Protein AF-A0A327NQK4-F1 (afdb_monomer)

Solvent-accessible s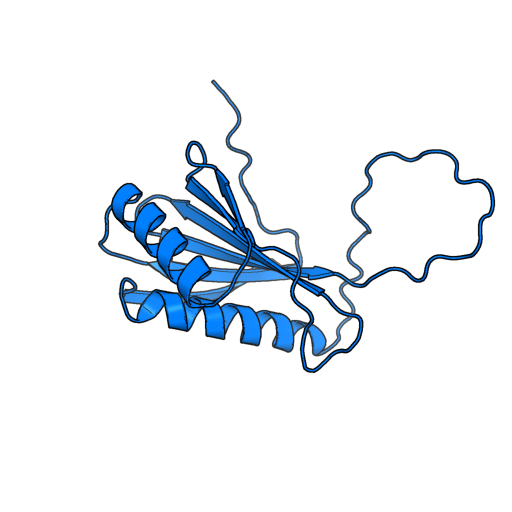urface area (backbone atoms only — not comparable to full-atom values): 8544 Å² total; per-residue (Å²): 132,87,78,84,73,74,83,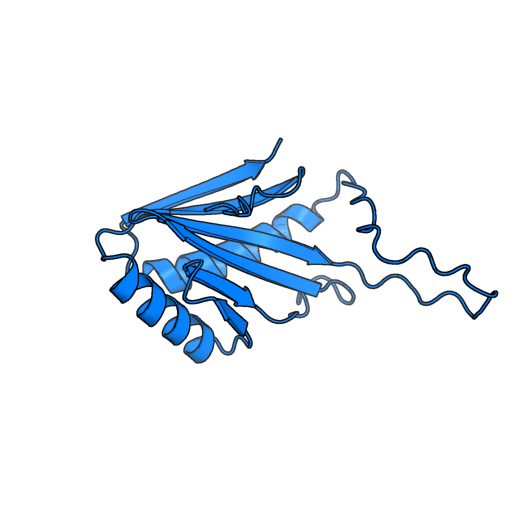64,73,56,79,69,27,41,36,37,40,34,36,33,88,51,53,62,69,60,43,52,54,50,53,56,49,52,38,51,77,74,68,50,55,68,51,73,41,81,91,69,41,30,38,37,43,48,80,38,75,41,90,93,40,90,71,34,32,35,32,47,36,39,37,52,56,92,31,29,39,42,37,38,38,45,81,43,69,72,72,81,81,72,79,91,68,89,74,76,86,76,81,84,72,79,77,80,78,78,80,65,98,53,78,68,62,54,58,48,47,52,57,46,47,54,53,47,51,67,51,32,81,83,50,43,80,49,80,51,77,50,64,45,121

Mean predicted aligned error: 11.74 Å

Organism: NCBI:txid2183553

pLDDT: mean 70.75, std 19.12, range [27.3, 93.25]

Nearest PDB structures (foldseek):
  1v2b-assembly2_B  TM=5.183E-01  e=4.023E-02  Nicotiana tabacum
  2xb3-assembly1_A  TM=3.894E-01  e=6.517E-02  Thermosynechococcus vestitus BP-1
  5xey-assembly1_A  TM=3.619E-01  e=3.979E-01  Mycobacteroides abscessus ATCC 19977
  5xey-assembly1_B  TM=3.234E-01  e=6.847E-01  Mycobacteroides abscessus ATCC 19977
  5xey-assembly1_C  TM=3.196E-01  e=1.178E+00  Mycobacteroides abscessus ATCC 19977

Radius of gyration: 16.41 Å; Cα contacts (8 Å, |Δi|>4): 211; chains: 1; bounding box: 53×32×43 Å

Structure (mmCIF, N/CA/C/O backbone):
data_AF-A0A327NQK4-F1
#
_entry.id   AF-A0A327NQK4-F1
#
loop_
_atom_site.group_PDB
_atom_site.id
_atom_site.type_symbol
_atom_site.label_atom_id
_atom_site.label_alt_id
_atom_site.label_comp_id
_atom_site.label_asym_id
_atom_site.label_entity_id
_atom_site.label_seq_id
_atom_site.pdbx_PDB_ins_code
_atom_site.Cartn_x
_atom_site.Cartn_y
_atom_site.Cartn_z
_atom_site.occupancy
_atom_site.B_iso_or_equiv
_atom_site.auth_seq_id
_atom_site.auth_comp_id
_atom_site.auth_asym_id
_atom_site.auth_atom_id
_atom_site.pdbx_PDB_model_num
ATOM 1 N N . MET A 1 1 ? 9.125 8.671 23.588 1.00 40.44 1 MET A N 1
ATOM 2 C CA . MET A 1 1 ? 8.382 9.702 22.829 1.00 40.44 1 MET A CA 1
ATOM 3 C C . MET A 1 1 ? 9.236 10.140 21.645 1.00 40.44 1 MET A C 1
ATOM 5 O O . MET A 1 1 ? 10.440 10.242 21.834 1.00 40.44 1 MET A O 1
ATOM 9 N N . ALA A 1 2 ? 8.602 10.376 20.485 1.00 34.81 2 ALA A N 1
ATOM 10 C CA . ALA A 1 2 ? 9.181 10.613 19.146 1.00 34.81 2 ALA A CA 1
ATOM 11 C C . ALA A 1 2 ? 9.902 9.376 18.556 1.00 34.81 2 ALA A C 1
ATOM 13 O O . ALA A 1 2 ? 10.684 8.731 19.238 1.00 34.81 2 ALA A O 1
ATOM 14 N N . TYR A 1 3 ? 9.645 8.918 17.328 1.00 27.30 3 TYR A N 1
ATOM 15 C CA . TYR A 1 3 ? 9.370 9.662 16.100 1.00 27.30 3 TYR A CA 1
ATOM 16 C C . TYR A 1 3 ? 8.281 8.977 15.262 1.00 27.30 3 TYR A C 1
ATOM 18 O O . TYR A 1 3 ? 8.498 7.888 14.725 1.00 27.30 3 TYR A O 1
ATOM 26 N N . SER A 1 4 ? 7.146 9.652 15.063 1.00 33.28 4 SER A N 1
ATOM 27 C CA . SER A 1 4 ? 6.405 9.476 13.820 1.00 33.28 4 SER A CA 1
ATOM 28 C C . SER A 1 4 ? 7.286 10.067 12.722 1.00 33.28 4 SER A C 1
ATOM 30 O O . SER A 1 4 ? 7.403 11.281 12.567 1.00 33.28 4 SER A O 1
ATOM 32 N N . GLN A 1 5 ? 7.969 9.211 11.961 1.00 40.12 5 GLN A N 1
ATOM 33 C CA . GLN A 1 5 ? 8.293 9.625 10.605 1.00 40.12 5 GLN A CA 1
ATOM 34 C C . GLN A 1 5 ? 6.939 9.825 9.946 1.00 40.12 5 GLN A C 1
ATOM 36 O O . GLN A 1 5 ? 6.262 8.854 9.611 1.00 40.12 5 GLN A O 1
ATOM 41 N N . SER A 1 6 ? 6.515 11.084 9.825 1.00 42.47 6 SER A N 1
ATOM 42 C CA . SER A 1 6 ? 5.535 11.406 8.815 1.00 42.47 6 SER A CA 1
ATOM 43 C C . SER A 1 6 ? 6.132 10.853 7.525 1.00 42.47 6 SER A C 1
ATOM 45 O O . SER A 1 6 ? 7.211 11.255 7.083 1.00 42.47 6 SER A O 1
ATOM 47 N N . ILE A 1 7 ? 5.481 9.841 6.952 1.00 54.19 7 ILE A N 1
ATOM 48 C CA . ILE A 1 7 ? 5.754 9.412 5.581 1.00 54.19 7 ILE A CA 1
ATOM 49 C C . ILE A 1 7 ? 5.113 10.497 4.722 1.00 54.19 7 ILE A C 1
ATOM 51 O O . ILE A 1 7 ? 4.101 10.313 4.045 1.00 54.19 7 ILE A O 1
ATOM 55 N N . GLU A 1 8 ? 5.622 11.714 4.875 1.00 57.44 8 GLU A N 1
ATOM 56 C CA . GLU A 1 8 ? 5.263 12.787 4.002 1.00 57.44 8 GLU A CA 1
ATOM 57 C C . GLU A 1 8 ? 5.774 12.388 2.625 1.00 57.44 8 GLU A C 1
ATOM 59 O O . GLU A 1 8 ? 6.957 12.063 2.477 1.00 57.44 8 GLU A O 1
ATOM 64 N N . PRO A 1 9 ? 4.895 12.384 1.611 1.00 56.59 9 PRO A N 1
ATOM 65 C CA . PRO A 1 9 ? 5.316 12.038 0.273 1.00 56.59 9 PRO A CA 1
ATOM 66 C C . PRO A 1 9 ? 6.454 12.970 -0.124 1.00 56.59 9 PRO A C 1
ATOM 68 O O . PRO A 1 9 ? 6.445 14.160 0.219 1.00 56.59 9 PRO A O 1
ATOM 71 N N . VAL A 1 10 ? 7.428 12.440 -0.853 1.00 63.09 10 VAL A N 1
ATOM 72 C CA . VAL A 1 10 ? 8.455 13.277 -1.472 1.00 63.09 10 VAL A CA 1
ATOM 73 C C . VAL A 1 10 ? 7.765 14.208 -2.476 1.00 63.09 10 VAL A C 1
ATOM 75 O O . VAL A 1 10 ? 6.719 13.874 -3.038 1.00 63.09 10 VAL A O 1
ATOM 78 N N . ARG A 1 11 ? 8.320 15.400 -2.699 1.00 56.88 11 ARG A N 1
ATOM 79 C CA . ARG A 1 11 ? 7.809 16.332 -3.710 1.00 56.88 11 ARG A CA 1
ATOM 80 C C . ARG A 1 11 ? 7.713 15.633 -5.074 1.00 56.88 11 ARG A C 1
ATOM 82 O O . ARG A 1 11 ? 8.671 14.993 -5.500 1.00 56.88 11 ARG A O 1
ATOM 89 N N . GLY A 1 12 ? 6.559 15.728 -5.735 1.00 59.38 12 GLY A N 1
ATOM 90 C CA . GLY A 1 12 ? 6.276 15.039 -7.000 1.00 59.38 12 GLY A CA 1
ATOM 91 C C . GLY A 1 12 ? 5.754 13.601 -6.872 1.00 59.38 12 GLY A C 1
ATOM 92 O O . GLY A 1 12 ? 5.362 13.024 -7.886 1.00 59.38 12 GLY A O 1
ATOM 93 N N . ALA A 1 13 ? 5.691 13.028 -5.664 1.00 65.44 13 ALA A N 1
ATOM 94 C CA . ALA A 1 13 ? 5.102 11.708 -5.453 1.00 65.44 13 ALA A CA 1
ATOM 95 C C . ALA A 1 13 ? 3.595 11.710 -5.742 1.00 65.44 13 ALA A C 1
ATOM 97 O O . ALA A 1 13 ? 2.887 12.698 -5.497 1.00 65.44 13 ALA A O 1
ATOM 98 N N . LYS A 1 14 ? 3.118 10.576 -6.260 1.00 73.00 14 LYS A N 1
ATOM 99 C CA . LYS A 1 14 ? 1.700 10.336 -6.510 1.00 73.00 14 LYS A CA 1
ATOM 100 C C . LYS A 1 14 ? 1.081 9.691 -5.287 1.00 73.00 14 LYS A C 1
ATOM 102 O O . LYS A 1 14 ? 1.643 8.741 -4.739 1.00 73.00 14 LYS A O 1
ATOM 107 N N . VAL A 1 15 ? -0.034 10.259 -4.852 1.00 79.56 15 VAL A N 1
ATOM 108 C CA . VAL A 1 15 ? -0.700 9.902 -3.609 1.00 79.56 15 VAL A CA 1
ATOM 109 C C . VAL A 1 15 ? -2.160 9.615 -3.909 1.00 79.56 15 VAL A C 1
ATOM 111 O O . VAL A 1 15 ? -2.819 10.410 -4.578 1.00 79.56 15 VAL A O 1
ATOM 114 N N . ILE A 1 16 ? -2.658 8.497 -3.398 1.00 83.50 16 ILE A N 1
ATOM 115 C CA . ILE A 1 16 ? -4.084 8.196 -3.342 1.00 83.50 16 ILE A CA 1
ATOM 116 C C . ILE A 1 16 ? -4.465 8.066 -1.875 1.00 83.50 16 ILE A C 1
ATOM 118 O O . ILE A 1 16 ? -3.832 7.326 -1.122 1.00 83.50 16 ILE A O 1
ATOM 122 N N . GLU A 1 17 ? -5.481 8.810 -1.464 1.00 85.25 17 GLU A N 1
ATOM 123 C CA . GLU A 1 17 ? -6.084 8.696 -0.145 1.00 85.25 17 GLU A CA 1
ATOM 124 C C . GLU A 1 17 ? -7.420 7.974 -0.260 1.00 85.25 17 GLU A C 1
ATOM 126 O O . GLU A 1 17 ? -8.270 8.335 -1.074 1.00 85.25 17 GLU A O 1
ATOM 131 N N . LEU A 1 18 ? -7.589 6.948 0.567 1.00 83.50 18 LEU A N 1
ATOM 132 C CA . LEU A 1 18 ? -8.799 6.150 0.671 1.00 83.50 18 LEU A CA 1
ATOM 133 C C . LEU A 1 18 ? -9.378 6.335 2.067 1.00 83.50 18 LEU A C 1
ATOM 135 O O . LEU A 1 18 ? -8.637 6.291 3.051 1.00 83.50 18 LEU A O 1
ATOM 139 N N . THR A 1 19 ? -10.691 6.516 2.164 1.00 83.31 19 THR A N 1
ATOM 140 C CA . THR A 1 19 ? -11.385 6.588 3.459 1.00 83.31 19 THR A CA 1
ATOM 141 C C . THR A 1 19 ? -12.177 5.311 3.693 1.00 83.31 19 THR A C 1
ATOM 143 O O . THR A 1 19 ? -12.803 4.786 2.777 1.00 83.31 19 THR A O 1
ATOM 146 N N . THR A 1 20 ? -12.161 4.800 4.917 1.00 81.25 20 THR A N 1
ATOM 147 C CA . THR A 1 20 ? -12.873 3.584 5.310 1.00 81.25 20 THR A CA 1
ATOM 148 C C . THR A 1 20 ? -13.520 3.756 6.679 1.00 81.25 20 THR A C 1
ATOM 150 O O . THR A 1 20 ? -13.100 4.570 7.498 1.00 81.25 20 THR A O 1
ATOM 153 N N . THR A 1 21 ? -14.575 2.986 6.922 1.00 81.69 21 THR A N 1
ATOM 154 C CA . THR A 1 21 ? -15.273 2.907 8.212 1.00 81.69 21 THR A CA 1
ATOM 155 C C . THR A 1 21 ? -14.699 1.822 9.126 1.00 81.69 21 THR A C 1
ATOM 157 O O . THR A 1 21 ? -15.120 1.694 10.275 1.00 81.69 21 THR A O 1
ATOM 160 N N . LEU A 1 22 ? -13.744 1.027 8.635 1.00 83.44 22 LEU A N 1
ATOM 161 C CA . LEU A 1 22 ? -13.096 -0.024 9.410 1.00 83.44 22 LEU A CA 1
ATOM 162 C C . LEU A 1 22 ? -12.113 0.560 10.428 1.00 83.44 22 LEU A C 1
ATOM 164 O O . LEU A 1 22 ? -11.462 1.574 10.185 1.00 83.44 22 LEU A O 1
ATOM 168 N N . SER A 1 23 ? -11.951 -0.135 11.556 1.00 87.94 23 SER A N 1
ATOM 169 C CA . SER A 1 23 ? -10.914 0.207 12.530 1.00 87.94 23 SER A CA 1
ATOM 170 C C . SER A 1 23 ? -9.518 -0.003 11.941 1.00 87.94 23 SER A C 1
ATOM 172 O O . SER A 1 23 ? -9.300 -0.940 11.172 1.00 87.94 23 SER A O 1
ATOM 174 N N . ASP A 1 24 ? -8.542 0.802 12.365 1.00 88.00 24 ASP A N 1
ATOM 175 C CA . ASP A 1 24 ? -7.158 0.732 11.870 1.00 88.00 24 ASP A CA 1
ATOM 176 C C . ASP A 1 24 ? -6.546 -0.682 11.995 1.00 88.00 24 ASP A C 1
ATOM 178 O O . ASP A 1 24 ? -5.790 -1.123 11.130 1.00 88.00 24 ASP A O 1
ATOM 182 N N . THR A 1 25 ? -6.923 -1.450 13.026 1.00 87.38 25 THR A N 1
ATOM 183 C CA . THR A 1 25 ? -6.452 -2.839 13.205 1.00 87.38 25 THR A CA 1
ATOM 184 C C . THR A 1 25 ? -7.090 -3.813 12.216 1.00 87.38 25 THR A C 1
ATOM 186 O O . THR A 1 25 ? -6.395 -4.675 11.671 1.00 87.38 25 THR A O 1
ATOM 189 N N . ALA A 1 26 ? -8.404 -3.710 11.989 1.00 87.62 26 ALA A N 1
ATOM 190 C CA . ALA A 1 26 ? -9.073 -4.504 10.961 1.00 87.62 26 ALA A CA 1
ATOM 191 C C . ALA A 1 26 ? -8.506 -4.143 9.586 1.00 87.62 26 ALA A C 1
ATOM 193 O O . ALA A 1 26 ? -8.183 -5.023 8.794 1.00 87.62 26 ALA A O 1
ATOM 194 N N . MET A 1 27 ? -8.273 -2.850 9.368 1.00 88.56 27 MET A N 1
ATOM 195 C CA . MET A 1 27 ? -7.725 -2.322 8.137 1.00 88.56 27 MET A CA 1
ATOM 196 C C . MET A 1 27 ? -6.337 -2.872 7.828 1.00 88.56 27 MET A C 1
ATOM 198 O O . MET A 1 27 ? -6.101 -3.374 6.733 1.00 88.56 27 MET A O 1
ATOM 202 N N . TYR A 1 28 ? -5.450 -2.864 8.820 1.00 90.56 28 TYR A N 1
ATOM 203 C CA . TYR A 1 28 ? -4.108 -3.418 8.700 1.00 90.56 28 TYR A CA 1
ATOM 204 C C . TYR A 1 28 ? -4.130 -4.893 8.284 1.00 90.56 28 TYR A C 1
ATOM 206 O O . TYR A 1 28 ? -3.417 -5.297 7.367 1.00 90.56 28 TYR A O 1
ATOM 214 N N . LYS A 1 29 ? -4.988 -5.708 8.909 1.00 91.31 29 LYS A N 1
ATOM 215 C CA . LYS A 1 29 ? -5.117 -7.129 8.549 1.00 91.31 29 LYS A CA 1
ATOM 216 C C . LYS A 1 29 ? -5.631 -7.312 7.122 1.00 91.31 29 LYS A C 1
ATOM 218 O O . LYS A 1 29 ? -5.097 -8.145 6.393 1.00 91.31 29 LYS A O 1
ATOM 223 N N . THR A 1 30 ? -6.641 -6.542 6.726 1.00 90.31 30 THR A N 1
ATOM 224 C CA . THR A 1 30 ? -7.244 -6.671 5.398 1.00 90.31 30 THR A CA 1
ATOM 225 C C . THR A 1 30 ? -6.293 -6.212 4.294 1.00 90.31 30 THR A C 1
ATOM 227 O O . THR A 1 30 ? -6.154 -6.926 3.307 1.00 90.31 30 THR A O 1
ATOM 230 N N . ILE A 1 31 ? -5.561 -5.105 4.482 1.00 90.81 31 ILE A N 1
ATOM 231 C CA . ILE A 1 31 ? -4.522 -4.666 3.533 1.00 90.81 31 ILE A CA 1
ATOM 232 C C . ILE A 1 31 ? -3.463 -5.754 3.362 1.00 90.81 31 ILE A C 1
ATOM 234 O O . ILE A 1 31 ? -3.128 -6.108 2.235 1.00 90.81 31 ILE A O 1
ATOM 238 N N . GLY A 1 32 ? -2.963 -6.319 4.466 1.00 91.12 32 GLY A N 1
ATOM 239 C CA . GLY A 1 32 ? -1.972 -7.392 4.406 1.00 91.12 32 GLY A CA 1
ATOM 240 C C . GLY A 1 32 ? -2.460 -8.595 3.596 1.00 91.12 32 GLY A C 1
ATOM 241 O O . GLY A 1 32 ? -1.705 -9.127 2.790 1.00 91.12 32 GLY A O 1
ATOM 242 N N . ARG A 1 33 ? -3.729 -8.986 3.761 1.00 91.44 33 ARG A N 1
ATOM 243 C CA . ARG A 1 33 ? -4.340 -10.074 2.988 1.00 91.44 33 ARG A CA 1
ATOM 244 C C . ARG A 1 33 ? -4.447 -9.738 1.499 1.00 91.44 33 ARG A C 1
ATOM 246 O O . ARG A 1 33 ? -3.991 -10.531 0.688 1.00 91.44 33 ARG A O 1
ATOM 253 N N . ILE A 1 34 ? -4.972 -8.563 1.153 1.00 90.56 34 ILE A N 1
ATOM 254 C CA . ILE A 1 34 ? -5.123 -8.130 -0.247 1.00 90.56 34 ILE A CA 1
ATOM 255 C C . ILE A 1 34 ? -3.766 -8.089 -0.948 1.00 90.56 34 ILE A C 1
ATOM 257 O O . ILE A 1 34 ? -3.637 -8.576 -2.062 1.00 90.56 34 ILE A O 1
ATOM 261 N N . LEU A 1 35 ? -2.726 -7.575 -0.284 1.00 91.19 35 LEU A N 1
ATOM 262 C CA . LEU A 1 35 ? -1.382 -7.560 -0.861 1.00 91.19 35 LEU A CA 1
ATOM 263 C C . LEU A 1 35 ? -0.868 -8.976 -1.167 1.00 91.19 35 LEU A C 1
ATOM 265 O O . LEU A 1 35 ? -0.236 -9.164 -2.202 1.00 91.19 35 LEU A O 1
ATOM 269 N N . VAL A 1 36 ? -1.143 -9.968 -0.313 1.00 91.75 36 VAL A N 1
ATOM 270 C CA . VAL A 1 36 ? -0.796 -11.372 -0.600 1.00 91.75 36 VAL A CA 1
ATOM 271 C C . VAL A 1 36 ? -1.622 -11.920 -1.766 1.00 91.75 36 VAL A C 1
ATOM 273 O O . VAL A 1 36 ? -1.041 -12.514 -2.672 1.00 91.75 36 VAL A O 1
ATOM 276 N N . ASP A 1 37 ? -2.939 -11.704 -1.757 1.00 89.62 37 ASP A N 1
ATOM 277 C CA . ASP A 1 37 ? -3.869 -12.220 -2.772 1.00 89.62 37 ASP A CA 1
ATOM 278 C C . ASP A 1 37 ? -3.542 -11.657 -4.174 1.00 89.62 37 ASP A C 1
ATOM 280 O O . ASP A 1 37 ? -3.550 -12.388 -5.161 1.00 89.62 37 ASP A O 1
ATOM 284 N N . GLU A 1 38 ? -3.124 -10.391 -4.249 1.00 86.44 38 GLU A N 1
ATOM 285 C CA . GLU A 1 38 ? -2.655 -9.707 -5.468 1.00 86.44 38 GLU A CA 1
ATOM 286 C C . GLU A 1 38 ? -1.191 -10.049 -5.849 1.00 86.44 38 GLU A C 1
ATOM 288 O O . GLU A 1 38 ? -0.596 -9.492 -6.786 1.00 86.44 38 GLU A O 1
ATOM 293 N N . GLY A 1 39 ? -0.552 -10.954 -5.100 1.00 88.00 39 GLY A N 1
ATOM 294 C CA . GLY A 1 39 ? 0.802 -11.439 -5.360 1.00 88.00 39 GLY A CA 1
ATOM 295 C C . GLY A 1 39 ? 1.902 -10.400 -5.117 1.00 88.00 39 GLY A C 1
ATOM 296 O O . GLY A 1 39 ? 2.950 -10.438 -5.776 1.00 88.00 39 GLY A O 1
ATOM 297 N N . TYR A 1 40 ? 1.683 -9.434 -4.223 1.00 88.88 40 TYR A N 1
ATOM 298 C CA . TYR A 1 40 ? 2.730 -8.522 -3.772 1.00 88.88 40 TYR A CA 1
ATOM 299 C C . TYR A 1 40 ? 3.576 -9.177 -2.682 1.00 88.88 40 TYR A C 1
ATOM 301 O O . TYR A 1 40 ? 3.082 -9.695 -1.683 1.00 88.88 40 TYR A O 1
ATOM 309 N N . THR A 1 41 ? 4.893 -9.056 -2.820 1.00 91.81 41 THR A N 1
ATOM 310 C CA . THR A 1 41 ? 5.785 -9.153 -1.663 1.00 91.81 41 THR A CA 1
ATOM 311 C C . THR A 1 41 ? 5.763 -7.816 -0.930 1.00 91.81 41 THR A C 1
ATOM 313 O O . THR A 1 41 ? 5.665 -6.764 -1.565 1.00 91.81 41 THR A O 1
ATOM 316 N N . PHE A 1 42 ? 5.836 -7.815 0.400 1.00 92.94 42 PHE A N 1
ATOM 317 C CA . PHE A 1 42 ? 5.865 -6.574 1.173 1.00 92.94 42 PHE A CA 1
ATOM 318 C C . PHE A 1 42 ? 6.563 -6.745 2.520 1.00 92.94 42 PHE A C 1
ATOM 320 O O . PHE A 1 42 ? 6.703 -7.847 3.048 1.00 92.94 42 PHE A O 1
ATOM 327 N N . LYS A 1 43 ? 6.990 -5.616 3.082 1.00 93.25 43 LYS A N 1
ATOM 328 C CA . LYS A 1 43 ? 7.353 -5.466 4.490 1.00 93.25 43 LYS A CA 1
ATOM 329 C C . LYS A 1 43 ? 6.228 -4.719 5.187 1.00 93.25 43 LYS A C 1
ATOM 331 O O . LYS A 1 43 ? 5.708 -3.759 4.625 1.00 93.25 43 LYS A O 1
ATOM 336 N N . ALA A 1 44 ? 5.870 -5.150 6.387 1.00 92.12 44 ALA A N 1
ATOM 337 C CA . ALA A 1 44 ? 4.830 -4.513 7.178 1.00 92.12 44 ALA A CA 1
ATOM 338 C C . ALA A 1 44 ? 5.392 -4.079 8.532 1.00 92.12 44 ALA A C 1
ATOM 340 O O . ALA A 1 44 ? 6.114 -4.840 9.178 1.00 92.12 44 ALA A O 1
ATOM 341 N N . ASP A 1 45 ? 5.058 -2.863 8.945 1.00 90.88 45 ASP A N 1
ATOM 342 C CA . ASP A 1 45 ? 5.384 -2.312 10.254 1.00 90.88 45 ASP A CA 1
ATOM 343 C C . ASP A 1 45 ? 4.084 -2.145 11.042 1.00 90.88 45 ASP A C 1
ATOM 345 O O . ASP A 1 45 ? 3.258 -1.276 10.751 1.00 90.88 45 ASP A O 1
ATOM 349 N N . LYS A 1 46 ? 3.902 -3.009 12.043 1.00 87.31 46 LYS A N 1
ATOM 350 C CA . LYS A 1 46 ? 2.695 -3.031 12.872 1.00 87.31 46 LYS A CA 1
ATOM 351 C C . LYS A 1 46 ? 2.626 -1.839 13.824 1.00 87.31 46 LYS A C 1
ATOM 353 O O . LYS A 1 46 ? 1.527 -1.393 14.134 1.00 87.31 46 LYS A O 1
ATOM 358 N N . GLU A 1 47 ? 3.763 -1.330 14.291 1.00 86.62 47 GLU A N 1
ATOM 359 C CA . GLU A 1 47 ? 3.797 -0.196 15.222 1.00 86.62 47 GLU A CA 1
ATOM 360 C C . GLU A 1 47 ? 3.426 1.100 14.507 1.00 86.62 47 GLU A C 1
ATOM 362 O O . GLU A 1 47 ? 2.725 1.947 15.057 1.00 86.62 47 GLU A O 1
ATOM 367 N N . ARG A 1 48 ? 3.865 1.233 13.253 1.00 84.81 48 ARG A N 1
ATOM 368 C CA . ARG A 1 48 ? 3.595 2.403 12.411 1.00 84.81 48 ARG A CA 1
ATOM 369 C C . ARG A 1 48 ? 2.409 2.229 11.464 1.00 84.81 48 ARG A C 1
ATOM 371 O O . ARG A 1 48 ? 2.158 3.126 10.664 1.00 84.81 48 ARG A O 1
ATOM 378 N N . LEU A 1 49 ? 1.726 1.085 11.532 1.00 90.19 49 LEU A N 1
ATOM 379 C CA . LEU A 1 49 ? 0.595 0.704 10.682 1.00 90.19 49 LEU A CA 1
ATOM 380 C C . LEU A 1 49 ? 0.840 0.989 9.192 1.00 90.19 49 LEU A C 1
ATOM 382 O O . LEU A 1 49 ? 0.025 1.618 8.514 1.00 90.19 49 LEU A O 1
ATOM 386 N N . ASN A 1 50 ? 1.989 0.543 8.684 1.00 91.69 50 ASN A N 1
ATOM 387 C CA . ASN A 1 50 ? 2.368 0.765 7.295 1.00 91.69 50 ASN A CA 1
ATOM 388 C C . ASN A 1 50 ? 2.818 -0.514 6.586 1.00 91.69 50 ASN A C 1
ATOM 390 O O . ASN A 1 50 ? 3.198 -1.507 7.207 1.00 91.69 50 ASN A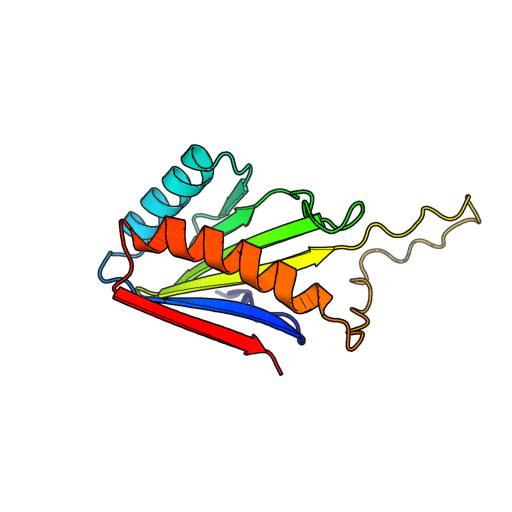 O 1
ATOM 394 N N . PHE A 1 51 ? 2.772 -0.454 5.260 1.00 92.31 51 PHE A N 1
ATOM 395 C CA . PHE A 1 51 ? 3.229 -1.488 4.349 1.00 92.31 51 PHE A CA 1
ATOM 396 C C . PHE A 1 51 ? 4.111 -0.852 3.283 1.00 92.31 51 PHE A C 1
ATOM 398 O O . PHE A 1 51 ? 3.797 0.215 2.758 1.00 92.31 51 PHE A O 1
ATOM 405 N N . GLN A 1 52 ? 5.188 -1.533 2.919 1.00 91.25 52 GLN A N 1
ATOM 406 C CA . GLN A 1 52 ? 6.008 -1.192 1.766 1.00 91.25 52 GLN A CA 1
ATOM 407 C C . GLN A 1 52 ? 6.121 -2.420 0.870 1.00 91.25 52 GLN A C 1
ATOM 409 O O . GLN A 1 52 ? 6.653 -3.448 1.295 1.00 91.25 52 GLN A O 1
ATOM 414 N N . THR A 1 53 ? 5.643 -2.319 -0.367 1.00 90.56 53 THR A N 1
ATOM 415 C CA . THR A 1 53 ? 5.737 -3.425 -1.322 1.00 90.56 53 THR A CA 1
ATOM 416 C C . THR A 1 53 ? 7.175 -3.633 -1.794 1.00 90.56 53 THR A C 1
ATOM 418 O O . THR A 1 53 ? 8.023 -2.740 -1.732 1.00 90.56 53 THR A O 1
ATOM 421 N N . GLY A 1 54 ? 7.454 -4.829 -2.300 1.00 86.44 54 GLY A N 1
ATOM 422 C CA . GLY A 1 54 ? 8.634 -5.097 -3.103 1.00 86.44 54 GLY A CA 1
ATOM 423 C C . GLY A 1 54 ? 8.594 -4.332 -4.425 1.00 86.44 54 GLY A C 1
ATOM 424 O O . GLY A 1 54 ? 7.565 -3.785 -4.832 1.00 86.44 54 GLY A O 1
ATOM 425 N N . GLU A 1 55 ? 9.740 -4.303 -5.096 1.00 86.31 55 GLU A N 1
ATOM 426 C CA . GLU A 1 55 ? 9.872 -3.700 -6.417 1.00 86.31 55 GLU A CA 1
ATOM 427 C C . GLU A 1 55 ? 9.162 -4.559 -7.470 1.00 86.31 55 GLU A C 1
ATOM 429 O O . GLU A 1 55 ? 9.512 -5.724 -7.666 1.00 86.31 55 GLU A O 1
ATOM 434 N N . ARG A 1 56 ? 8.199 -3.974 -8.187 1.00 82.50 56 ARG A N 1
ATOM 435 C CA . ARG A 1 56 ? 7.585 -4.574 -9.380 1.00 82.50 56 ARG A CA 1
ATOM 436 C C . ARG A 1 56 ? 8.078 -3.887 -10.644 1.00 82.50 56 ARG A C 1
ATOM 438 O O . ARG A 1 56 ? 8.343 -2.688 -10.644 1.00 82.50 56 ARG A O 1
ATOM 445 N N . LEU A 1 57 ? 8.212 -4.644 -11.728 1.00 78.12 57 LEU A N 1
ATOM 446 C CA . LEU A 1 57 ? 8.497 -4.073 -13.042 1.00 78.12 57 LEU A CA 1
ATOM 447 C C . LEU A 1 57 ? 7.252 -3.361 -13.560 1.00 78.12 57 LEU A C 1
ATOM 449 O O . LEU A 1 57 ? 6.147 -3.881 -13.435 1.00 78.12 57 LEU A O 1
ATOM 453 N N . THR A 1 58 ? 7.431 -2.188 -14.156 1.00 72.19 58 THR A N 1
ATOM 454 C CA . THR A 1 58 ? 6.334 -1.507 -14.845 1.00 72.19 58 THR A CA 1
ATOM 455 C C . THR A 1 58 ? 6.167 -2.138 -16.235 1.00 72.19 58 THR A C 1
ATOM 457 O O . THR A 1 58 ? 7.101 -2.027 -17.034 1.00 72.19 58 THR A O 1
ATOM 460 N N 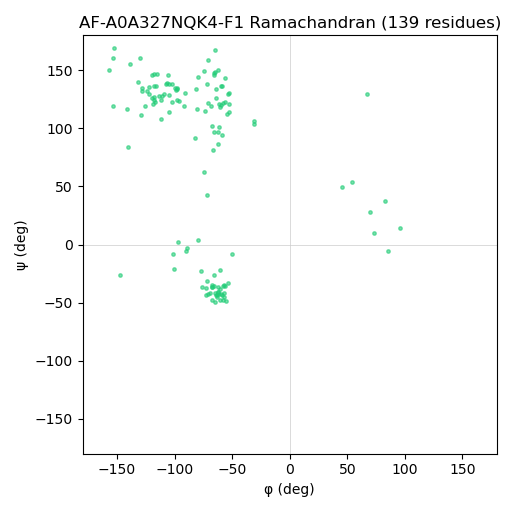. PRO A 1 59 ? 5.021 -2.773 -16.565 1.00 66.56 59 PRO A N 1
ATOM 461 C CA . PRO A 1 59 ? 4.859 -3.527 -17.818 1.00 66.56 59 PRO A CA 1
ATOM 462 C C . PRO A 1 59 ? 5.145 -2.688 -19.070 1.00 66.56 59 PRO A C 1
ATOM 464 O O . PRO A 1 59 ? 5.760 -3.156 -20.022 1.00 66.56 59 PRO A O 1
ATOM 467 N N . ASN A 1 60 ? 4.769 -1.408 -19.019 1.00 67.38 60 ASN A N 1
ATOM 468 C CA . ASN A 1 60 ? 4.858 -0.476 -20.145 1.00 67.38 60 ASN A CA 1
ATOM 469 C C . ASN A 1 60 ? 6.199 0.273 -20.228 1.00 67.38 60 ASN A C 1
ATOM 471 O O . ASN A 1 60 ? 6.407 1.065 -21.145 1.00 67.38 60 ASN A O 1
ATOM 475 N N . LEU A 1 61 ? 7.107 0.069 -19.267 1.00 68.38 61 LEU A N 1
ATOM 476 C CA . LEU A 1 61 ? 8.408 0.736 -19.214 1.00 68.38 61 LEU A CA 1
ATOM 477 C C . LEU A 1 61 ? 9.493 -0.250 -18.755 1.00 68.38 61 LEU A C 1
ATOM 479 O O . LEU A 1 61 ? 9.847 -0.274 -17.569 1.00 68.38 61 LEU A O 1
ATOM 483 N N . PRO A 1 62 ? 10.059 -1.047 -19.681 1.00 63.09 62 PRO A N 1
ATOM 484 C CA . PRO A 1 62 ? 11.145 -1.958 -19.355 1.00 63.09 62 PRO A CA 1
ATOM 485 C C . PRO A 1 62 ? 12.328 -1.156 -18.807 1.00 63.09 62 PRO A C 1
ATOM 487 O O . PRO A 1 62 ? 12.858 -0.250 -19.450 1.00 63.09 62 PRO A O 1
ATOM 490 N N . GLY A 1 63 ? 12.709 -1.461 -17.568 1.00 70.31 63 GLY A N 1
ATOM 491 C CA . GLY A 1 63 ? 13.747 -0.729 -16.855 1.00 70.31 63 GLY A CA 1
ATOM 492 C C . GLY A 1 63 ? 13.228 0.364 -15.929 1.00 70.31 63 GLY A C 1
ATOM 493 O O . GLY A 1 63 ? 14.035 1.154 -15.478 1.00 70.31 63 GLY A O 1
ATOM 494 N N . PHE A 1 64 ? 11.943 0.424 -15.596 1.00 73.62 64 PHE A N 1
ATOM 495 C CA . PHE A 1 64 ? 11.481 1.139 -14.407 1.00 73.62 64 PHE A CA 1
ATOM 496 C C . PHE A 1 64 ? 10.871 0.160 -13.411 1.00 73.62 64 PHE A C 1
ATOM 498 O O . PHE A 1 64 ? 10.304 -0.871 -13.781 1.00 73.62 64 PHE A O 1
ATOM 505 N N . ARG A 1 65 ? 11.052 0.470 -12.129 1.00 79.00 65 ARG A N 1
ATOM 506 C CA . ARG A 1 65 ? 10.517 -0.304 -11.016 1.00 79.00 65 ARG A CA 1
ATOM 507 C C . ARG A 1 65 ? 9.555 0.549 -10.213 1.00 79.00 65 ARG A C 1
ATOM 509 O O . ARG A 1 65 ? 9.746 1.755 -10.085 1.00 79.00 65 ARG A O 1
ATOM 516 N N . TYR A 1 66 ? 8.537 -0.089 -9.672 1.00 82.56 66 TYR A N 1
ATOM 517 C CA . TYR A 1 66 ? 7.485 0.528 -8.890 1.00 82.56 66 TYR A CA 1
ATOM 518 C C . TYR A 1 66 ? 7.486 -0.036 -7.472 1.00 82.56 66 TYR A C 1
ATOM 520 O O . TYR A 1 66 ? 7.624 -1.246 -7.281 1.00 82.56 66 TYR A O 1
ATOM 528 N N . ILE A 1 67 ? 7.330 0.854 -6.493 1.00 85.38 67 ILE A N 1
ATOM 529 C CA . ILE A 1 67 ? 7.096 0.522 -5.088 1.00 85.38 67 ILE A CA 1
ATOM 530 C C . ILE A 1 67 ? 5.872 1.305 -4.612 1.00 85.38 67 ILE A C 1
ATOM 532 O O . ILE A 1 67 ? 5.790 2.516 -4.834 1.00 85.38 67 ILE A O 1
ATOM 536 N N . ALA A 1 68 ? 4.967 0.630 -3.908 1.00 88.00 68 ALA A N 1
ATOM 537 C CA . ALA A 1 68 ? 3.872 1.250 -3.180 1.00 88.00 68 ALA A CA 1
ATOM 538 C C . ALA A 1 68 ? 4.189 1.293 -1.681 1.00 88.00 68 ALA A C 1
ATOM 540 O O . ALA A 1 68 ? 4.684 0.322 -1.102 1.00 88.00 68 ALA A O 1
ATOM 541 N N . ILE A 1 69 ? 3.874 2.417 -1.046 1.00 90.25 69 ILE A N 1
ATOM 542 C CA . ILE A 1 69 ? 3.911 2.585 0.406 1.00 90.25 69 ILE A CA 1
ATOM 543 C C . ILE A 1 69 ? 2.497 2.911 0.868 1.00 90.25 69 ILE A C 1
ATOM 545 O O . ILE A 1 69 ? 1.926 3.904 0.426 1.00 90.25 69 ILE A O 1
ATOM 549 N N . LEU A 1 70 ? 1.941 2.089 1.750 1.00 91.62 70 LEU A N 1
ATOM 550 C CA . LEU A 1 70 ? 0.609 2.265 2.312 1.00 91.62 70 LEU A CA 1
ATOM 551 C C . LEU A 1 70 ? 0.760 2.618 3.786 1.00 91.62 70 LEU A C 1
ATOM 553 O O . LEU A 1 70 ? 1.440 1.905 4.517 1.00 91.62 70 LEU A O 1
ATOM 557 N N . ALA A 1 71 ? 0.128 3.695 4.229 1.00 90.56 71 ALA A N 1
ATOM 558 C CA . ALA A 1 71 ? 0.098 4.094 5.630 1.00 90.56 71 ALA A CA 1
ATOM 559 C C . ALA A 1 71 ? -1.350 4.234 6.094 1.00 90.56 71 ALA A C 1
ATOM 561 O O . ALA A 1 71 ? -2.155 4.871 5.416 1.00 90.56 71 ALA A O 1
ATOM 562 N N . ILE A 1 72 ? -1.667 3.647 7.244 1.00 90.12 72 ILE A N 1
ATOM 563 C CA . ILE A 1 72 ? -2.989 3.734 7.859 1.00 90.12 72 ILE A CA 1
ATOM 564 C C . ILE A 1 72 ? -2.958 4.801 8.943 1.00 90.12 72 ILE A C 1
ATOM 566 O O . ILE A 1 72 ? -2.061 4.815 9.787 1.00 90.12 72 ILE A O 1
ATOM 570 N N . HIS A 1 73 ? -3.954 5.678 8.941 1.00 86.75 73 HIS A N 1
ATOM 571 C CA . HIS A 1 73 ? -4.144 6.629 10.020 1.00 86.75 73 HIS A CA 1
ATOM 572 C C . HIS A 1 73 ? -5.611 7.042 10.138 1.00 86.75 73 HIS A C 1
ATOM 574 O O . HIS A 1 73 ? -6.144 7.651 9.213 1.00 86.75 73 HIS A O 1
ATOM 580 N N . GLN A 1 74 ? -6.242 6.767 11.287 1.00 85.25 74 GLN A N 1
ATOM 581 C CA . GLN A 1 74 ? -7.568 7.300 11.636 1.00 85.25 74 GLN A CA 1
ATOM 582 C C . GLN A 1 74 ? -8.637 7.013 10.567 1.00 85.25 74 GLN A C 1
ATOM 584 O O . GLN A 1 74 ? -9.280 7.931 10.056 1.00 85.25 74 GLN A O 1
ATOM 589 N N . GLY A 1 75 ? -8.816 5.746 10.187 1.00 81.25 75 GLY A N 1
ATOM 590 C CA . GLY A 1 75 ? -9.821 5.387 9.178 1.00 81.25 75 GLY A CA 1
ATOM 591 C C . GLY A 1 75 ? -9.440 5.788 7.746 1.00 81.25 75 GLY A C 1
ATOM 592 O O . GLY A 1 75 ? -10.272 5.718 6.843 1.00 81.25 75 GLY A O 1
ATOM 593 N N . LYS A 1 76 ? -8.195 6.217 7.510 1.00 85.62 76 LYS A N 1
ATOM 594 C CA . LYS A 1 76 ? -7.683 6.556 6.178 1.00 85.62 76 LYS A CA 1
ATOM 595 C C . LYS A 1 76 ? -6.498 5.687 5.801 1.00 85.62 76 LYS A C 1
ATOM 597 O O . LYS A 1 76 ? -5.652 5.374 6.636 1.00 85.62 76 LYS A O 1
ATOM 602 N N . ILE A 1 77 ? -6.410 5.375 4.515 1.00 87.38 77 ILE A N 1
ATOM 603 C CA . ILE A 1 77 ? -5.251 4.746 3.891 1.00 87.38 77 ILE A CA 1
ATOM 604 C C . ILE A 1 77 ? -4.629 5.779 2.972 1.00 87.38 77 ILE A C 1
ATOM 606 O O . ILE A 1 77 ? -5.282 6.302 2.073 1.00 87.38 77 ILE A O 1
ATOM 610 N N . LYS A 1 78 ? -3.348 6.047 3.170 1.00 89.44 78 LYS A N 1
ATOM 611 C CA . LYS A 1 78 ? -2.546 6.847 2.258 1.00 89.44 78 LYS A CA 1
ATOM 612 C C . LYS A 1 78 ? -1.629 5.931 1.471 1.00 89.44 78 LYS A C 1
ATOM 614 O O . LYS A 1 78 ? -0.719 5.336 2.040 1.00 89.44 78 LYS A O 1
ATOM 619 N N . ILE A 1 79 ? -1.848 5.850 0.167 1.00 88.94 79 ILE A N 1
ATOM 620 C CA . ILE A 1 79 ? -1.039 5.072 -0.766 1.00 88.94 79 ILE A CA 1
ATOM 621 C C . ILE A 1 79 ? -0.123 6.036 -1.508 1.00 88.94 79 ILE A C 1
ATOM 623 O O . ILE A 1 79 ? -0.582 6.977 -2.146 1.00 88.94 79 ILE A O 1
ATOM 627 N N . THR A 1 80 ? 1.181 5.815 -1.421 1.00 86.12 80 THR A N 1
ATOM 628 C CA . THR A 1 80 ? 2.202 6.609 -2.106 1.00 86.12 80 THR A CA 1
ATOM 629 C C . THR A 1 80 ? 2.962 5.720 -3.076 1.00 86.12 80 THR A C 1
ATOM 631 O O . THR A 1 80 ? 3.524 4.704 -2.673 1.00 86.12 80 THR A O 1
ATOM 634 N N . GLY A 1 81 ? 3.000 6.105 -4.348 1.00 82.62 81 GLY A N 1
ATOM 635 C CA . GLY A 1 81 ? 3.742 5.384 -5.381 1.00 82.62 81 GLY A CA 1
ATOM 636 C C . GLY A 1 81 ? 5.082 6.033 -5.670 1.00 82.62 81 GLY A C 1
ATOM 637 O O . GLY A 1 81 ? 5.172 7.251 -5.850 1.00 82.62 81 GLY A O 1
ATOM 638 N N . LEU A 1 82 ? 6.118 5.205 -5.753 1.00 77.94 82 LEU A N 1
ATOM 639 C CA . LEU A 1 82 ? 7.468 5.606 -6.119 1.00 77.94 82 LEU A CA 1
ATOM 640 C C . LEU A 1 82 ? 7.887 4.865 -7.385 1.00 77.94 82 LEU A C 1
ATOM 642 O O . LEU A 1 82 ? 7.851 3.637 -7.440 1.00 77.94 82 LEU A O 1
ATOM 646 N N . MET A 1 83 ? 8.321 5.624 -8.390 1.00 77.19 83 MET A N 1
ATOM 647 C CA . MET A 1 83 ? 8.976 5.075 -9.572 1.00 77.19 83 MET A CA 1
ATOM 648 C C . MET A 1 83 ? 10.486 5.190 -9.413 1.00 77.19 83 MET A C 1
ATOM 650 O O . MET A 1 83 ? 11.029 6.274 -9.203 1.00 77.19 83 MET A O 1
ATOM 654 N N . LEU A 1 84 ? 11.165 4.060 -9.537 1.00 73.19 84 LEU A N 1
ATOM 655 C CA . LEU A 1 84 ? 12.608 3.943 -9.469 1.00 73.19 84 LEU A CA 1
ATOM 656 C C . LEU A 1 84 ? 13.146 3.639 -10.863 1.00 73.19 84 LEU A C 1
ATOM 658 O O . LEU A 1 84 ? 12.704 2.704 -11.532 1.00 73.19 84 LEU A O 1
ATOM 662 N N . LYS A 1 85 ? 14.138 4.416 -11.294 1.00 69.38 85 LYS A N 1
ATOM 663 C CA . LYS A 1 85 ? 14.945 4.094 -12.469 1.00 69.38 85 LYS A CA 1
ATOM 664 C C . LYS A 1 85 ? 16.222 3.392 -11.986 1.00 69.38 85 LYS A C 1
ATOM 666 O O . LYS A 1 85 ? 16.946 3.985 -11.185 1.00 69.38 85 LYS A O 1
ATOM 671 N N . PRO A 1 86 ? 16.545 2.175 -12.449 1.00 58.09 86 PRO A N 1
ATOM 672 C CA . PRO A 1 86 ? 17.858 1.599 -12.255 1.00 58.09 86 PRO A CA 1
ATOM 673 C C . PRO A 1 86 ? 18.862 2.527 -12.940 1.00 58.09 86 PRO A C 1
ATOM 675 O O . PRO A 1 86 ? 18.790 2.777 -14.146 1.00 58.09 86 PRO A O 1
ATOM 678 N N . MET A 1 87 ? 19.780 3.099 -12.161 1.00 54.47 87 MET A N 1
ATOM 679 C CA . MET A 1 87 ? 20.909 3.801 -12.755 1.00 54.47 87 MET A CA 1
ATOM 680 C C . MET A 1 87 ? 21.751 2.777 -13.521 1.00 54.47 87 MET A C 1
ATOM 682 O O . MET A 1 87 ? 22.031 1.710 -12.967 1.00 54.47 87 MET A O 1
ATOM 686 N N . PRO A 1 88 ? 22.178 3.067 -14.765 1.00 48.47 88 PRO A N 1
ATOM 687 C CA . PRO A 1 88 ? 23.148 2.215 -15.427 1.00 48.47 88 PRO A CA 1
ATOM 688 C C . PRO A 1 88 ? 24.388 2.179 -14.537 1.00 48.47 88 PRO A C 1
ATOM 690 O O . PRO A 1 88 ? 24.954 3.224 -14.199 1.00 48.47 88 PRO A O 1
ATOM 693 N N . SER A 1 89 ? 24.781 0.980 -14.115 1.00 42.69 89 SER A N 1
ATOM 694 C CA . SER A 1 89 ? 26.033 0.749 -13.413 1.00 42.69 89 SER A CA 1
ATOM 695 C C . SER A 1 89 ? 27.169 1.206 -14.326 1.00 42.69 89 SER A C 1
ATOM 697 O O . SER A 1 89 ? 27.607 0.462 -15.203 1.00 42.69 89 SER A O 1
ATOM 699 N N . LYS A 1 90 ? 27.629 2.453 -14.177 1.00 43.59 90 LYS A N 1
ATOM 700 C CA . LYS A 1 90 ? 28.850 2.896 -14.849 1.00 43.59 90 LYS A CA 1
ATOM 701 C C . LYS A 1 90 ? 29.996 1.991 -14.370 1.00 43.59 90 LYS A C 1
ATOM 703 O O . LYS A 1 90 ? 30.076 1.714 -13.169 1.00 43.59 90 LYS A O 1
ATOM 708 N N . PRO A 1 91 ? 30.872 1.518 -15.272 1.00 41.03 91 PRO A N 1
ATOM 709 C CA . PRO A 1 91 ? 31.980 0.657 -14.890 1.00 41.03 91 PRO A CA 1
ATOM 710 C C . PRO A 1 91 ? 32.880 1.374 -13.875 1.00 41.03 91 PRO A C 1
ATOM 712 O O . PRO A 1 91 ? 33.160 2.567 -14.002 1.00 41.03 91 PRO A O 1
ATOM 715 N N . ARG A 1 92 ? 33.280 0.622 -12.839 1.00 46.78 92 ARG A N 1
ATOM 716 C CA . ARG A 1 92 ? 34.107 1.019 -11.687 1.00 46.78 92 ARG A CA 1
ATOM 717 C C . ARG A 1 92 ? 35.133 2.114 -12.025 1.00 46.78 92 ARG A C 1
ATOM 719 O O . ARG A 1 92 ? 36.209 1.829 -12.541 1.00 46.78 92 ARG A O 1
ATOM 726 N N . ARG A 1 93 ? 34.880 3.343 -11.577 1.00 42.75 93 ARG A N 1
ATOM 727 C CA . ARG A 1 93 ? 35.947 4.245 -11.123 1.00 42.75 93 ARG A CA 1
ATOM 728 C C . ARG A 1 93 ? 35.692 4.524 -9.649 1.00 42.75 93 ARG A C 1
ATOM 730 O O . ARG A 1 93 ? 34.582 4.884 -9.278 1.00 42.75 93 ARG A O 1
ATOM 737 N N . LYS A 1 94 ? 36.698 4.197 -8.833 1.00 44.00 94 LYS A N 1
ATOM 738 C CA . LYS A 1 94 ? 36.711 4.149 -7.362 1.00 44.00 94 LYS A CA 1
ATOM 739 C C . LYS A 1 94 ? 35.755 5.176 -6.734 1.00 44.00 94 LYS A C 1
ATOM 741 O O . LYS A 1 94 ? 36.051 6.364 -6.698 1.00 44.00 94 LYS A O 1
ATOM 746 N N . ALA A 1 95 ? 34.607 4.693 -6.262 1.00 39.56 95 ALA A N 1
ATOM 747 C CA . ALA A 1 95 ? 33.615 5.507 -5.582 1.00 39.56 95 ALA A CA 1
ATOM 748 C C . ALA A 1 95 ? 34.116 5.842 -4.173 1.00 39.56 95 ALA A C 1
ATOM 750 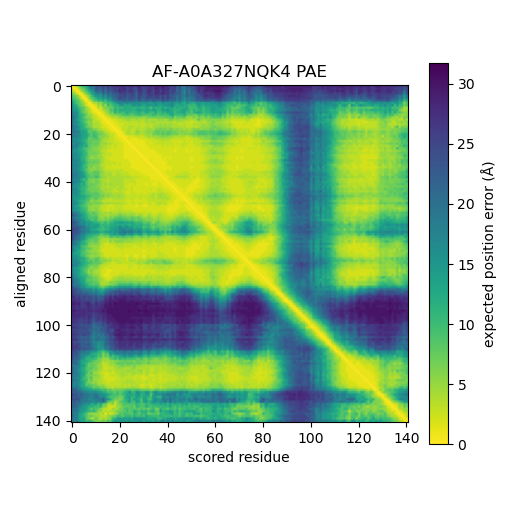O O . ALA A 1 95 ? 34.260 4.956 -3.327 1.00 39.56 95 ALA A O 1
ATOM 751 N N . VAL A 1 96 ? 34.362 7.126 -3.922 1.00 43.16 96 VAL A N 1
ATOM 752 C CA . VAL A 1 96 ? 34.340 7.679 -2.568 1.00 43.16 96 VAL A CA 1
ATOM 753 C C . VAL A 1 96 ? 32.958 7.355 -1.996 1.00 43.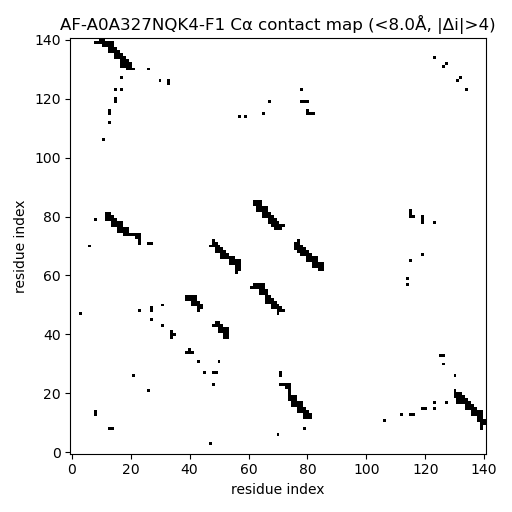16 96 VAL A C 1
ATOM 755 O O . VAL A 1 96 ? 31.939 7.648 -2.620 1.00 43.16 96 VAL A O 1
ATOM 758 N N . ARG A 1 97 ? 32.920 6.653 -0.857 1.00 43.16 97 ARG A N 1
ATOM 759 C CA . ARG A 1 97 ? 31.690 6.261 -0.155 1.00 43.16 97 ARG A CA 1
ATOM 760 C C . ARG A 1 97 ? 30.924 7.511 0.301 1.00 43.16 97 ARG A C 1
ATOM 762 O O . ARG A 1 97 ? 31.043 7.914 1.451 1.00 43.16 97 ARG A O 1
ATOM 769 N N . GLU A 1 98 ? 30.073 8.072 -0.550 1.00 39.88 98 GLU A N 1
ATOM 770 C CA . GLU A 1 98 ? 28.926 8.849 -0.079 1.00 39.88 98 GLU A CA 1
ATOM 771 C C . GLU A 1 98 ? 27.802 7.863 0.263 1.00 39.88 98 GLU A C 1
ATOM 773 O O . GLU A 1 98 ? 27.017 7.434 -0.583 1.00 39.88 98 GLU A O 1
ATOM 778 N N . LYS A 1 99 ? 27.764 7.433 1.529 1.00 38.81 99 LYS A N 1
ATOM 779 C CA . LYS A 1 99 ? 26.610 6.723 2.086 1.00 38.81 99 LYS A CA 1
ATOM 780 C C . LYS A 1 99 ? 25.392 7.654 2.032 1.00 38.81 99 LYS A C 1
ATOM 782 O O . LYS A 1 99 ? 25.387 8.691 2.683 1.00 38.81 99 LYS A O 1
ATOM 787 N N . GLY A 1 100 ? 24.344 7.227 1.328 1.00 39.12 100 GLY A N 1
ATOM 788 C CA . GLY A 1 100 ? 22.968 7.585 1.677 1.00 39.12 100 GLY A CA 1
ATOM 789 C C . GLY A 1 100 ? 22.432 8.933 1.195 1.00 39.12 100 GLY A C 1
ATOM 790 O O . GLY A 1 100 ? 21.644 9.534 1.917 1.00 39.12 100 GLY A O 1
ATOM 791 N N . LYS A 1 101 ? 22.771 9.399 -0.012 1.00 34.62 101 LYS A N 1
ATOM 792 C CA . LYS A 1 101 ? 21.964 10.448 -0.658 1.00 34.62 101 LYS A CA 1
ATOM 793 C C . LYS A 1 101 ? 20.891 9.798 -1.540 1.00 34.62 101 LYS A C 1
ATOM 795 O O . LYS A 1 101 ? 21.254 9.072 -2.468 1.00 34.62 101 LYS A O 1
ATOM 800 N N . PRO A 1 102 ? 19.590 10.022 -1.274 1.00 38.00 102 PRO A N 1
ATOM 801 C CA . PRO A 1 102 ? 18.541 9.710 -2.234 1.00 38.00 102 PRO A CA 1
ATOM 802 C C . PRO A 1 102 ? 18.896 10.386 -3.556 1.00 38.00 102 PRO A C 1
ATOM 804 O O . PRO A 1 102 ? 19.254 11.566 -3.567 1.00 38.00 102 PRO A O 1
ATOM 807 N N . VAL A 1 103 ? 18.845 9.638 -4.657 1.00 39.69 103 VAL A N 1
ATOM 808 C CA . VAL A 1 103 ? 19.017 10.209 -5.995 1.00 39.69 103 VAL A CA 1
ATOM 809 C C . VAL A 1 103 ? 18.027 11.362 -6.110 1.00 39.69 103 VAL A C 1
ATOM 811 O O . VAL A 1 103 ? 16.830 11.157 -5.915 1.00 39.69 103 VAL A O 1
ATOM 814 N N . ALA A 1 104 ? 18.52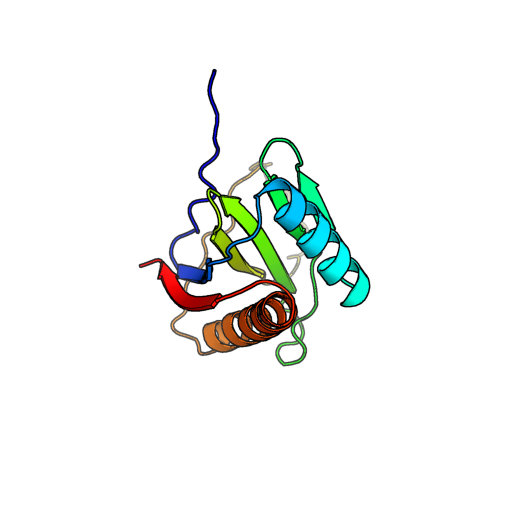8 12.575 -6.362 1.00 33.12 104 ALA A N 1
ATOM 815 C CA . ALA A 1 104 ? 17.677 13.726 -6.605 1.00 33.12 104 ALA A CA 1
ATOM 816 C C . ALA A 1 104 ? 16.729 13.360 -7.749 1.00 33.12 104 ALA A C 1
ATOM 818 O O . ALA A 1 104 ? 17.163 13.119 -8.877 1.00 33.12 104 ALA A O 1
ATOM 819 N N . TYR A 1 105 ? 15.446 13.240 -7.415 1.00 38.09 105 TYR A N 1
ATOM 820 C CA . TYR A 1 105 ? 14.386 12.927 -8.353 1.00 38.09 105 TYR A CA 1
ATOM 821 C C . TYR A 1 105 ? 14.335 14.066 -9.367 1.00 38.09 105 TYR A C 1
ATOM 823 O O . TYR A 1 105 ? 13.757 15.119 -9.108 1.00 38.09 105 TYR A O 1
ATOM 831 N N . GLN A 1 106 ? 14.985 13.887 -10.517 1.00 31.28 106 GLN A N 1
ATOM 832 C CA . GLN A 1 106 ? 14.710 14.723 -11.672 1.00 31.28 106 GLN A CA 1
ATOM 833 C C . GLN A 1 106 ? 13.276 14.414 -12.090 1.00 31.28 106 GLN A C 1
ATOM 835 O O . GLN A 1 106 ? 13.002 13.429 -12.772 1.00 31.28 106 GLN A O 1
ATOM 840 N N .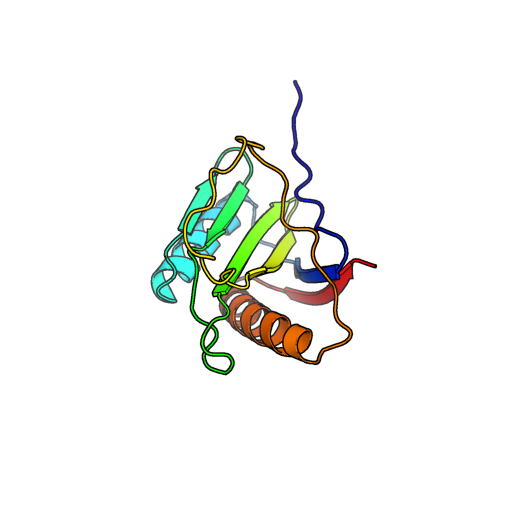 THR A 1 107 ? 12.354 15.253 -11.628 1.00 34.84 107 THR A N 1
ATOM 841 C CA . THR A 1 107 ? 11.005 15.370 -12.166 1.00 34.84 107 THR A CA 1
ATOM 842 C C . THR A 1 107 ? 11.141 15.932 -13.578 1.00 34.84 107 THR A C 1
ATOM 844 O O . THR A 1 107 ? 11.048 17.143 -13.782 1.00 34.84 107 THR A O 1
ATOM 847 N N . SER A 1 108 ? 11.443 15.077 -14.559 1.00 35.50 108 SER A N 1
ATOM 848 C CA . SER A 1 108 ? 11.188 15.454 -15.943 1.00 35.50 108 SER A CA 1
ATOM 849 C C . SER A 1 108 ? 9.677 15.576 -16.114 1.00 35.50 108 SER A C 1
ATOM 851 O O . SER A 1 108 ? 8.883 14.887 -15.467 1.00 35.50 108 SER A O 1
ATOM 853 N N . ARG A 1 109 ? 9.285 16.498 -16.983 1.00 39.72 109 ARG A N 1
ATOM 854 C CA . ARG A 1 109 ? 7.915 16.771 -17.419 1.00 39.72 109 ARG A CA 1
ATOM 855 C C . ARG A 1 109 ? 7.416 15.635 -18.337 1.00 39.72 109 ARG A C 1
ATOM 857 O O . ARG A 1 109 ? 6.872 15.907 -19.394 1.00 39.72 109 ARG A O 1
ATOM 864 N N . ASP A 1 110 ? 7.702 14.383 -17.976 1.00 45.78 110 ASP A N 1
ATOM 865 C CA . ASP A 1 110 ? 7.420 13.184 -18.768 1.00 45.78 110 ASP A CA 1
ATOM 866 C C . ASP A 1 110 ? 6.119 12.524 -18.287 1.00 45.78 110 ASP A C 1
ATOM 868 O O . ASP A 1 110 ? 5.954 12.246 -17.095 1.00 45.78 110 ASP A O 1
ATOM 872 N N . ASP A 1 111 ? 5.259 12.147 -19.237 1.00 49.75 111 ASP A N 1
ATOM 873 C CA . ASP A 1 111 ? 4.029 11.338 -19.091 1.00 49.75 111 ASP A CA 1
ATOM 874 C C . ASP A 1 111 ? 4.188 10.023 -18.302 1.00 49.75 111 ASP A C 1
ATOM 876 O O . ASP A 1 111 ? 3.220 9.357 -17.939 1.00 49.75 111 ASP A O 1
ATOM 880 N N . ARG A 1 112 ? 5.421 9.650 -17.962 1.00 57.41 112 ARG A N 1
ATOM 881 C CA . ARG A 1 112 ? 5.770 8.483 -17.144 1.00 57.41 112 ARG A CA 1
ATOM 882 C C . ARG A 1 112 ? 5.168 8.535 -15.736 1.00 57.41 112 ARG A C 1
ATOM 884 O O . ARG A 1 112 ? 4.986 7.492 -15.115 1.00 57.41 112 ARG A O 1
ATOM 891 N N . LEU A 1 113 ? 4.811 9.726 -15.249 1.00 58.53 113 LEU A N 1
ATOM 892 C CA . LEU A 1 113 ? 4.071 9.907 -13.996 1.00 58.53 113 LEU A CA 1
ATOM 893 C C . LEU A 1 113 ? 2.644 9.332 -14.041 1.00 58.53 113 LEU A C 1
ATOM 895 O O . LEU A 1 113 ? 2.123 8.966 -12.987 1.00 58.53 113 LEU A O 1
ATOM 899 N N . GLY A 1 114 ? 2.022 9.242 -15.222 1.00 63.28 114 GLY A N 1
ATOM 900 C CA . GLY A 1 114 ? 0.697 8.638 -15.390 1.00 63.28 114 GLY A CA 1
ATOM 901 C C . GLY A 1 114 ? 0.700 7.137 -15.098 1.00 63.28 114 GLY A C 1
ATOM 902 O O . GLY A 1 114 ? -0.209 6.626 -14.459 1.00 63.28 114 GLY A O 1
ATOM 903 N N . LEU A 1 115 ? 1.782 6.436 -15.445 1.00 69.12 115 LEU A N 1
ATOM 904 C CA . LEU A 1 115 ? 1.894 4.992 -15.217 1.00 69.12 115 LEU A CA 1
ATOM 905 C C . LEU A 1 115 ? 1.975 4.628 -13.729 1.00 69.12 115 LEU A C 1
ATOM 907 O O . LEU A 1 115 ? 1.417 3.614 -13.322 1.00 69.12 115 LEU A O 1
ATOM 911 N N . VAL A 1 116 ? 2.624 5.464 -12.906 1.00 72.31 116 VAL A N 1
ATOM 912 C CA . VAL A 1 116 ? 2.609 5.295 -11.439 1.00 72.31 116 VAL A CA 1
ATOM 913 C C . VAL A 1 116 ? 1.195 5.424 -10.907 1.00 72.31 116 VAL A C 1
ATOM 915 O O . VAL A 1 116 ? 0.804 4.653 -10.038 1.00 72.31 116 VAL A O 1
ATOM 918 N N . PHE A 1 117 ? 0.441 6.400 -11.417 1.00 72.81 117 PHE A N 1
ATOM 919 C CA . PHE A 1 117 ? -0.948 6.568 -11.026 1.00 72.81 117 PHE A CA 1
ATOM 920 C C . PHE A 1 117 ? -1.793 5.370 -11.430 1.00 72.81 117 PHE A C 1
ATOM 922 O O . PHE A 1 117 ? -2.513 4.896 -10.573 1.00 72.81 117 PHE A O 1
ATOM 929 N N . ASN A 1 118 ? -1.642 4.822 -12.638 1.00 77.81 118 ASN A N 1
ATOM 930 C CA . ASN A 1 118 ? -2.395 3.631 -13.047 1.00 77.81 118 ASN A CA 1
ATOM 931 C C . ASN A 1 118 ? -2.124 2.439 -12.117 1.00 77.81 118 ASN A C 1
ATOM 933 O O . ASN A 1 118 ? -3.050 1.773 -11.680 1.00 77.81 118 ASN A O 1
ATOM 937 N N . GLN A 1 119 ? -0.862 2.207 -11.744 1.00 81.62 119 GLN A N 1
ATOM 938 C CA . GLN A 1 119 ? -0.507 1.130 -10.811 1.00 81.62 119 GLN A CA 1
ATOM 939 C C . GLN A 1 119 ? -1.032 1.379 -9.390 1.00 81.62 119 GLN A C 1
ATOM 941 O O . GLN A 1 119 ? -1.432 0.448 -8.695 1.00 81.62 119 GLN A O 1
ATOM 946 N N . LEU A 1 120 ? -1.025 2.638 -8.942 1.00 81.19 120 LEU A N 1
ATOM 947 C CA . LEU A 1 120 ? -1.635 3.013 -7.668 1.00 81.19 120 LEU A CA 1
ATOM 948 C C . LEU A 1 120 ? -3.153 2.874 -7.700 1.00 81.19 120 LEU A C 1
ATOM 950 O O . LEU A 1 120 ? -3.726 2.511 -6.682 1.00 81.19 120 LEU A O 1
ATOM 954 N N . ASP A 1 121 ? -3.777 3.188 -8.828 1.00 82.06 121 ASP A N 1
ATOM 955 C CA . ASP A 1 121 ? -5.218 3.145 -9.033 1.00 82.06 121 ASP A CA 1
ATOM 956 C C . ASP A 1 121 ? -5.716 1.699 -9.075 1.00 82.06 121 ASP A C 1
ATOM 958 O O . ASP A 1 121 ? -6.660 1.367 -8.372 1.00 82.06 121 ASP A O 1
ATOM 962 N N . GLU A 1 122 ? -5.003 0.803 -9.764 1.00 84.12 122 GLU A N 1
ATOM 963 C CA . GLU A 1 122 ? -5.237 -0.648 -9.713 1.00 84.12 122 GLU A CA 1
ATOM 964 C C . GLU A 1 122 ? -5.175 -1.173 -8.269 1.00 84.12 122 GLU A C 1
ATOM 966 O O . GLU A 1 122 ? -6.095 -1.847 -7.800 1.00 84.12 122 GLU A O 1
ATOM 971 N N . LEU A 1 123 ? -4.128 -0.801 -7.521 1.00 84.75 123 LEU A N 1
ATOM 972 C CA . LEU A 1 123 ? -3.987 -1.185 -6.116 1.00 84.75 123 LEU A CA 1
ATOM 973 C C . LEU A 1 123 ? -5.085 -0.567 -5.235 1.00 84.75 123 LEU A C 1
ATOM 975 O O . LEU A 1 123 ? -5.624 -1.231 -4.352 1.00 84.75 123 LEU A O 1
ATOM 979 N N . ALA A 1 124 ? -5.425 0.701 -5.456 1.00 84.75 124 ALA A N 1
ATOM 980 C CA . ALA A 1 124 ? -6.498 1.380 -4.744 1.00 84.75 124 ALA A CA 1
ATOM 981 C C . ALA A 1 124 ? -7.850 0.715 -5.020 1.00 84.75 124 ALA A C 1
ATOM 983 O O . ALA A 1 124 ? -8.624 0.504 -4.088 1.00 84.75 124 ALA A O 1
ATOM 984 N N . HIS A 1 125 ? -8.107 0.315 -6.264 1.00 83.06 125 HIS A N 1
ATOM 985 C CA . HIS A 1 125 ? -9.306 -0.408 -6.649 1.00 83.06 125 HIS A CA 1
ATOM 986 C C . HIS A 1 125 ? -9.398 -1.772 -5.963 1.00 83.06 125 HIS A C 1
ATOM 988 O O . HIS A 1 125 ? -10.441 -2.067 -5.374 1.00 83.06 125 HIS A O 1
ATOM 994 N N . ALA A 1 126 ? -8.310 -2.545 -5.917 1.00 82.31 126 ALA A N 1
ATOM 995 C CA . ALA A 1 126 ? -8.262 -3.800 -5.160 1.00 82.31 126 ALA A CA 1
ATOM 996 C C . ALA A 1 126 ? -8.592 -3.595 -3.666 1.00 82.31 126 ALA A C 1
ATOM 998 O O . ALA A 1 126 ? -9.268 -4.414 -3.043 1.00 82.31 126 ALA A O 1
ATOM 999 N N . LEU A 1 127 ? -8.184 -2.455 -3.098 1.00 80.75 127 LEU A N 1
ATOM 1000 C CA . LEU A 1 127 ? -8.502 -2.069 -1.720 1.00 80.75 127 LEU A CA 1
ATOM 1001 C C . LEU A 1 127 ? -9.933 -1.543 -1.542 1.00 80.75 127 LEU A C 1
ATOM 1003 O O . LEU A 1 127 ? -10.463 -1.595 -0.430 1.00 80.75 127 LEU A O 1
ATOM 1007 N N . THR A 1 128 ? -10.573 -1.042 -2.603 1.00 73.62 128 THR A N 1
ATOM 1008 C CA . THR A 1 128 ? -11.915 -0.453 -2.503 1.00 73.62 128 THR A CA 1
ATOM 1009 C C . THR A 1 128 ? -13.034 -1.466 -2.371 1.00 73.62 128 THR A C 1
ATOM 1011 O O . THR A 1 128 ? -13.948 -1.239 -1.580 1.00 73.62 128 THR A O 1
ATOM 1014 N N . VAL A 1 129 ? -12.923 -2.604 -3.056 1.00 62.31 129 VAL A N 1
ATOM 1015 C CA . VAL A 1 129 ? -13.964 -3.642 -3.095 1.00 62.31 129 VAL A CA 1
ATOM 1016 C C . VAL A 1 129 ? -14.340 -4.180 -1.697 1.00 62.31 129 VAL A C 1
ATOM 1018 O O . VAL A 1 129 ? -15.525 -4.424 -1.473 1.00 62.31 129 VAL A O 1
ATOM 1021 N N . PRO A 1 130 ? -13.414 -4.314 -0.723 1.00 62.34 130 PRO A N 1
ATOM 1022 C CA . PRO A 1 130 ? -13.776 -4.754 0.628 1.00 62.34 130 PRO A CA 1
ATOM 1023 C C . PRO A 1 130 ? -13.889 -3.658 1.706 1.00 62.34 130 PRO A C 1
ATOM 1025 O O . PRO A 1 130 ? -14.255 -3.996 2.833 1.00 62.34 130 PRO A O 1
ATOM 1028 N N . MET A 1 131 ? -13.504 -2.393 1.461 1.00 65.31 131 MET A N 1
ATOM 1029 C 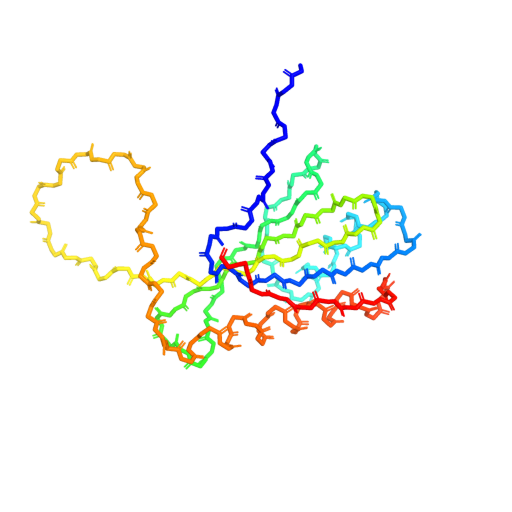CA . MET A 1 131 ? -13.207 -1.479 2.587 1.00 65.31 131 MET A CA 1
ATOM 1030 C C . MET A 1 131 ? -13.507 0.010 2.395 1.00 65.31 131 MET A C 1
ATOM 1032 O O . MET A 1 131 ? -13.676 0.700 3.402 1.00 65.31 131 MET A O 1
ATOM 1036 N N . VAL A 1 132 ? -13.512 0.547 1.176 1.00 64.19 132 VAL A N 1
ATOM 1037 C CA . VAL A 1 132 ? -13.359 2.001 0.970 1.00 64.19 132 VAL A CA 1
ATOM 1038 C C . VAL A 1 132 ? -14.664 2.651 0.543 1.00 64.19 132 VAL A C 1
ATOM 1040 O O . VAL A 1 132 ? -15.370 2.142 -0.319 1.00 64.19 132 VAL A O 1
ATOM 1043 N N . THR A 1 133 ? -14.949 3.817 1.118 1.00 61.41 133 THR A N 1
ATOM 1044 C CA . THR A 1 133 ? -16.135 4.622 0.805 1.00 61.41 133 THR A CA 1
ATOM 1045 C C . THR A 1 133 ? -15.843 5.786 -0.141 1.00 61.41 133 THR A C 1
ATOM 1047 O O . THR A 1 133 ? -16.762 6.286 -0.786 1.00 61.41 133 THR A O 1
ATOM 1050 N N . SER A 1 134 ? -14.586 6.229 -0.255 1.00 70.44 134 SER A N 1
ATOM 1051 C CA . SER A 1 134 ? -14.179 7.299 -1.177 1.00 70.44 134 SER A CA 1
ATOM 1052 C C . SER A 1 134 ? -12.692 7.246 -1.546 1.00 70.44 134 SER A C 1
ATOM 1054 O O . SER A 1 134 ? -11.860 6.814 -0.744 1.00 70.44 134 SER A O 1
ATOM 1056 N N . ILE A 1 135 ? -12.369 7.717 -2.758 1.00 74.38 135 ILE A N 1
ATOM 1057 C CA . ILE A 1 135 ? -11.013 7.781 -3.327 1.00 74.38 135 ILE A CA 1
ATOM 1058 C C . ILE A 1 135 ? -10.688 9.232 -3.690 1.00 74.38 135 ILE A C 1
ATOM 1060 O O . ILE A 1 135 ? -11.445 9.867 -4.424 1.00 74.38 135 ILE A O 1
ATOM 1064 N N . THR A 1 136 ? -9.537 9.735 -3.240 1.00 75.38 136 THR A N 1
ATOM 1065 C CA . THR A 1 136 ? -9.007 11.047 -3.641 1.00 75.38 136 THR A CA 1
ATOM 1066 C C . THR A 1 136 ? -7.555 10.911 -4.098 1.00 75.38 136 THR A C 1
ATOM 1068 O O . THR A 1 136 ? -6.663 10.657 -3.289 1.00 75.38 136 THR A O 1
ATOM 1071 N N . GLY A 1 137 ? -7.295 11.101 -5.394 1.00 73.81 137 GLY A N 1
ATOM 1072 C CA . GLY A 1 137 ? -5.947 11.077 -5.974 1.00 73.81 137 GLY A CA 1
ATOM 1073 C C . GLY A 1 137 ? -5.356 12.478 -6.159 1.00 73.81 137 GLY A C 1
ATOM 1074 O O . GLY A 1 137 ? -6.022 13.372 -6.677 1.00 73.81 137 GLY A O 1
ATOM 1075 N N . TYR A 1 138 ? -4.094 12.687 -5.772 1.00 70.69 138 TYR A N 1
ATOM 1076 C CA . TYR A 1 138 ? -3.378 13.945 -6.010 1.00 70.69 138 TYR A CA 1
ATOM 1077 C C . TYR A 1 138 ? -1.853 13.765 -6.120 1.00 70.69 138 TYR A C 1
ATOM 1079 O O . TYR A 1 138 ? -1.280 12.711 -5.849 1.00 70.69 138 TYR A O 1
ATOM 1087 N N . SER A 1 139 ? -1.162 14.819 -6.562 1.00 64.12 139 SER A N 1
ATOM 1088 C CA . SER A 1 139 ? 0.304 14.877 -6.653 1.00 64.12 139 SER A CA 1
ATOM 1089 C C . SER A 1 139 ? 0.824 15.919 -5.669 1.00 64.12 139 SER A C 1
ATOM 1091 O O . SER A 1 139 ? 0.370 17.064 -5.721 1.00 64.12 139 SER A O 1
ATOM 1093 N N . LYS A 1 140 ? 1.784 15.569 -4.800 1.00 62.66 140 LYS A N 1
ATOM 1094 C CA . LYS A 1 140 ? 2.361 16.547 -3.857 1.00 62.66 140 LYS A CA 1
ATOM 1095 C C . LYS A 1 140 ? 3.175 17.596 -4.632 1.00 62.66 140 LYS A C 1
ATOM 1097 O O . LYS A 1 140 ? 4.108 17.221 -5.348 1.00 62.66 140 LYS A O 1
ATOM 1102 N N . ARG A 1 141 ? 2.783 18.872 -4.533 1.00 55.97 141 ARG A N 1
ATOM 1103 C CA . ARG A 1 141 ? 3.417 20.020 -5.216 1.00 55.97 141 ARG A CA 1
ATOM 1104 C C . ARG A 1 141 ? 4.690 20.493 -4.512 1.00 55.97 141 ARG A C 1
ATOM 1106 O O . ARG A 1 141 ? 4.782 20.296 -3.284 1.00 55.97 141 ARG A O 1
#

Sequence (141 aa):
MAYSQSIEPVRGAKVIELTTTLSDTAMYKTIGRILVDEGYTFKADKERLNFQTGERLTPNLPGFRYIAILAIHQGKIKITGLMLKPMPSKPRRKAVREKGKPVAYQTSRDDRLGLVFNQLDELAHALTVPMVTSITGYSKR

Foldseek 3Di:
DDDDPPPPDDAFWKKKKFAFPDDLVVLLVVLVVLCVVVPWDWDADPVQSKIKTDWDALPVDGQKTKIWIWGDDDRMIMIIIDIDGPDPPDPDDPDDDPPDDDDPPPPDPDPVSVSSVVVSVVSVVSSCVPTGDDMDIDTRD

Secondary structure (DSSP, 8-state):
-------PPPTT-EEEEEEESS-HHHHHHHHHHHHHHTT--EEEETTTTEEEEPPEE-TTSTT-EEEEEEEEETTEEEEEEEEEPPPP------------PPP-----S-THHHHHHHHHHHHHHHHHHHHEEEEEEEE--